Protein AF-A0A847YUN1-F1 (afdb_monomer)

Secondary structure (DSSP, 8-state):
-----PPP--HHHHHHHHHHHHHH---HHHHHHHTT--TTHHHHHHHHEEEE--TTS--EEEE-HHHHHHHHHHHHHHHHHHHHHHHHHHHHHHHHHHHH--

Nearest PDB structures (foldseek):
  6c28-assembly2_C-3  TM=3.352E-01  e=5.081E-01  Rhodopseudomonas palustris CGA009
  6juv-assembly1_A  TM=3.971E-01  e=2.473E+00  Pyrococcus yayanosii CH1
  4a5n-assembly2_D  TM=3.049E-01  e=2.167E+00  Bacillus subtilis

Foldseek 3Di:
DPPPDDDDDDQLRLQVLLVCVVPVPDDNQVSCVVVVHDPPVNVVSVQQWDWDDDPPDRIGIDGDPVNVVVVVVVVVVVVVVVVVVVVVVVVVVVVVVVVVVD

Sequence (102 aa):
MNDRKYREYTREFKAEALELLKRSGKSAGEVERELGITPGLLLKWRARYQILEKEGEAVQIGPSDMEAAKAEIRRLRRELANVEEEREILKKVLNIFSRKSG

pLDDT: mean 91.3, std 9.81, range [47.81, 98.31]

Solvent-accessible surface area (backbone atoms only — not comparable to full-atom values): 6094 Å² total; per-residue (Å²): 131,86,81,76,79,75,88,82,75,58,69,60,58,53,23,53,53,52,48,46,49,71,70,65,79,54,55,65,64,56,53,24,60,77,68,74,46,66,82,67,47,62,60,53,44,59,64,45,32,35,79,46,86,50,93,96,55,77,72,37,64,42,67,16,71,67,50,48,51,53,52,49,51,56,48,52,53,50,54,50,52,51,55,52,50,54,51,52,50,53,51,53,52,50,56,53,51,63,64,70,76,106

Radius of gyration: 24.13 Å; Cα contacts (8 Å, |Δi|>4): 66; chains: 1; bounding box: 54×41×67 Å

Structure (mmCIF, N/CA/C/O backbone):
data_AF-A0A847YUN1-F1
#
_entry.id   AF-A0A847YUN1-F1
#
loop_
_atom_site.group_PDB
_atom_site.id
_atom_site.type_symbol
_atom_site.label_atom_id
_atom_site.label_alt_id
_atom_site.label_comp_id
_atom_site.label_asym_id
_atom_site.label_entity_id
_atom_site.label_seq_id
_atom_site.pdbx_PDB_ins_code
_atom_site.Cartn_x
_atom_site.Cartn_y
_atom_site.Cartn_z
_atom_site.occupancy
_atom_site.B_iso_or_equiv
_atom_site.auth_seq_id
_atom_site.auth_comp_id
_atom_site.auth_asym_id
_atom_site.auth_atom_id
_atom_site.pdbx_PDB_model_num
ATOM 1 N N . MET A 1 1 ? -21.116 -20.028 -12.685 1.00 47.81 1 MET A N 1
ATOM 2 C CA . MET A 1 1 ? -20.016 -19.175 -12.184 1.00 47.81 1 MET A CA 1
ATOM 3 C C . MET A 1 1 ? -20.570 -18.378 -11.016 1.00 47.81 1 MET A C 1
ATOM 5 O O . MET A 1 1 ? -21.605 -17.756 -11.191 1.00 47.81 1 MET A O 1
ATOM 9 N N . ASN A 1 2 ? -19.984 -18.483 -9.820 1.00 58.91 2 ASN A N 1
ATOM 10 C CA . ASN A 1 2 ? -20.459 -17.716 -8.664 1.00 58.91 2 ASN A CA 1
ATOM 11 C C . ASN A 1 2 ? -19.970 -16.274 -8.802 1.00 58.91 2 ASN A C 1
ATOM 13 O O . ASN A 1 2 ? -18.779 -16.012 -8.639 1.00 58.91 2 ASN A O 1
ATOM 17 N N . ASP A 1 3 ? -20.891 -15.366 -9.103 1.00 65.44 3 ASP A N 1
ATOM 18 C CA . ASP A 1 3 ? -20.640 -13.934 -9.205 1.00 65.44 3 ASP A CA 1
ATOM 19 C C . ASP A 1 3 ? -20.510 -13.353 -7.785 1.00 65.44 3 ASP A C 1
ATOM 21 O O . ASP A 1 3 ? -21.453 -12.823 -7.194 1.00 65.44 3 ASP A O 1
ATOM 25 N N . ARG A 1 4 ? -19.352 -13.575 -7.144 1.00 71.31 4 ARG A N 1
ATOM 26 C CA . ARG A 1 4 ? -19.063 -12.990 -5.827 1.00 71.31 4 ARG A CA 1
ATOM 27 C C . ARG A 1 4 ? -18.863 -11.492 -6.002 1.00 71.31 4 ARG A C 1
ATOM 29 O O . ARG A 1 4 ? -17.749 -11.026 -6.230 1.00 71.31 4 ARG A O 1
ATOM 36 N N . LYS A 1 5 ? -19.947 -10.738 -5.845 1.00 75.12 5 LYS A N 1
ATOM 37 C CA . LYS A 1 5 ? -19.911 -9.280 -5.770 1.00 75.12 5 LYS A CA 1
ATOM 38 C C . LYS A 1 5 ? -19.165 -8.862 -4.501 1.00 75.12 5 LYS A C 1
ATOM 40 O O . LYS A 1 5 ? -19.686 -8.971 -3.390 1.00 75.12 5 LYS A O 1
ATOM 45 N N . TYR A 1 6 ? -17.919 -8.426 -4.660 1.00 78.88 6 TYR A N 1
ATOM 46 C CA . TYR A 1 6 ? -17.138 -7.871 -3.561 1.00 78.88 6 TYR A CA 1
ATOM 47 C C . TYR A 1 6 ? -17.715 -6.512 -3.171 1.00 78.88 6 TYR A C 1
ATOM 49 O O . TYR A 1 6 ? -18.036 -5.692 -4.028 1.00 78.88 6 TYR A O 1
ATOM 57 N N . ARG A 1 7 ? -17.855 -6.270 -1.865 1.00 86.50 7 ARG A N 1
ATOM 58 C CA . ARG A 1 7 ? -18.236 -4.949 -1.371 1.00 86.50 7 ARG A CA 1
ATOM 59 C C . ARG A 1 7 ? -17.078 -3.989 -1.626 1.00 86.50 7 ARG A C 1
ATOM 61 O O . ARG A 1 7 ? -15.971 -4.194 -1.125 1.00 86.50 7 ARG A O 1
ATOM 68 N N . GLU A 1 8 ? -17.343 -2.958 -2.412 1.00 90.00 8 GLU A N 1
ATOM 69 C CA . GLU A 1 8 ? -16.402 -1.874 -2.639 1.00 90.00 8 GLU A CA 1
ATOM 70 C C . GLU A 1 8 ? -16.609 -0.781 -1.596 1.00 90.00 8 GLU A C 1
ATOM 72 O O . GLU A 1 8 ? -17.729 -0.483 -1.189 1.00 90.00 8 GLU A O 1
ATOM 77 N N . TYR A 1 9 ? -15.498 -0.205 -1.152 1.00 93.56 9 TYR A N 1
ATOM 78 C CA . TYR A 1 9 ? -15.478 0.894 -0.198 1.00 93.56 9 TYR A CA 1
ATOM 79 C C . TYR A 1 9 ? -14.715 2.055 -0.820 1.00 93.56 9 TYR A C 1
ATOM 81 O O . TYR A 1 9 ? -13.634 1.848 -1.402 1.00 93.56 9 TYR A O 1
ATOM 89 N N . THR A 1 10 ? -15.275 3.252 -0.675 1.00 94.88 10 THR A N 1
ATOM 90 C CA . THR A 1 10 ? -14.697 4.496 -1.185 1.00 94.88 10 THR A CA 1
ATOM 91 C C . THR A 1 10 ? -13.362 4.802 -0.496 1.00 94.88 10 THR A C 1
ATOM 93 O O . THR A 1 10 ? -12.999 4.169 0.503 1.00 94.88 10 THR A O 1
ATOM 96 N N . ARG A 1 11 ? -12.565 5.719 -1.059 1.00 93.56 11 ARG A N 1
ATOM 97 C CA . ARG A 1 11 ? -11.276 6.085 -0.442 1.00 93.56 11 ARG A CA 1
ATOM 98 C C . ARG A 1 11 ? -11.494 6.831 0.864 1.00 93.56 11 ARG A C 1
ATOM 100 O O . ARG A 1 11 ? -10.761 6.592 1.813 1.00 93.56 11 ARG A O 1
ATOM 107 N N . GLU A 1 12 ? -12.529 7.652 0.898 1.00 93.25 12 GLU A N 1
ATOM 108 C CA . GLU A 1 12 ? -12.955 8.469 2.026 1.00 93.25 12 GLU A CA 1
ATOM 109 C C . GLU A 1 12 ? -13.336 7.558 3.195 1.00 93.25 12 GLU A C 1
ATOM 111 O O . GLU A 1 12 ? -12.759 7.664 4.271 1.00 93.25 12 GLU A O 1
ATOM 116 N N . PHE A 1 13 ? -14.169 6.537 2.945 1.00 95.25 13 PHE A N 1
ATOM 117 C CA . PHE A 1 13 ? -14.527 5.554 3.969 1.00 95.25 13 PHE A CA 1
ATOM 118 C C . PHE A 1 13 ? -13.301 4.817 4.518 1.00 95.25 13 PHE A C 1
ATOM 120 O O . PHE A 1 13 ? -13.172 4.598 5.719 1.00 95.25 13 PHE A O 1
ATOM 127 N N . LYS A 1 14 ? -12.375 4.413 3.641 1.00 95.69 14 LYS A N 1
ATOM 128 C CA . LYS A 1 14 ? -11.137 3.745 4.066 1.00 95.69 14 LYS A CA 1
ATOM 129 C C . LYS A 1 14 ? -10.255 4.669 4.905 1.00 95.69 14 LYS A C 1
ATOM 131 O O . LYS A 1 14 ? -9.633 4.186 5.847 1.00 95.69 14 LYS A O 1
ATOM 136 N N . ALA A 1 15 ? -10.189 5.954 4.559 1.00 95.06 15 ALA A N 1
ATOM 137 C CA . ALA A 1 15 ? -9.440 6.959 5.303 1.00 95.06 15 ALA A CA 1
ATOM 138 C C . ALA A 1 15 ? -10.017 7.143 6.706 1.00 95.06 15 ALA A C 1
ATOM 140 O O . ALA A 1 15 ? -9.292 6.983 7.684 1.00 95.06 15 ALA A O 1
ATOM 141 N N . GLU A 1 16 ? -11.328 7.357 6.808 1.00 94.69 16 GLU A N 1
ATOM 142 C CA . GLU A 1 16 ? -12.030 7.484 8.088 1.00 94.69 16 GLU A CA 1
ATOM 143 C C . GLU A 1 16 ? -11.895 6.224 8.947 1.00 94.69 16 GLU A C 1
ATOM 145 O O . GLU A 1 16 ? -11.629 6.311 10.142 1.00 94.69 16 GLU A O 1
ATOM 150 N N . ALA A 1 17 ? -12.010 5.037 8.349 1.00 96.00 17 ALA A N 1
ATOM 151 C CA . ALA A 1 17 ? -11.888 3.775 9.069 1.00 96.00 17 ALA A CA 1
ATOM 152 C C . ALA A 1 17 ? -10.464 3.535 9.610 1.00 96.00 17 ALA A C 1
ATOM 154 O O . ALA A 1 17 ? -10.295 3.019 10.718 1.00 96.00 17 ALA A O 1
ATOM 155 N N . LEU A 1 18 ? -9.431 3.910 8.847 1.00 95.56 18 LEU A N 1
ATOM 156 C CA . LEU A 1 18 ? -8.037 3.844 9.299 1.00 95.56 18 LEU A CA 1
ATOM 157 C C . LEU A 1 18 ? -7.730 4.903 10.362 1.00 95.56 18 LEU A C 1
ATOM 159 O O . LEU A 1 18 ? -7.002 4.610 11.310 1.00 95.56 18 LEU A O 1
ATOM 163 N N . GLU A 1 19 ? -8.312 6.093 10.244 1.00 94.94 19 GLU A N 1
ATOM 164 C CA . GLU A 1 19 ? -8.174 7.147 11.247 1.00 94.94 19 GLU A CA 1
ATOM 165 C C . GLU A 1 19 ? -8.869 6.773 12.559 1.00 94.94 19 GLU A C 1
ATOM 167 O O . GLU A 1 19 ? -8.298 6.917 13.641 1.00 94.94 19 GLU A O 1
ATOM 172 N N . LEU A 1 20 ? -10.066 6.188 12.474 1.00 95.06 20 LEU A N 1
ATOM 173 C CA . LEU A 1 20 ? -10.771 5.632 13.623 1.00 95.06 20 LEU A CA 1
ATOM 174 C C . LEU A 1 20 ? -9.935 4.545 14.303 1.00 95.06 20 LEU A C 1
ATOM 176 O O . LEU A 1 20 ? -9.816 4.535 15.527 1.00 95.06 20 LEU A O 1
ATOM 180 N N . LEU A 1 21 ? -9.305 3.654 13.533 1.00 95.38 21 LEU A N 1
ATOM 181 C CA . LEU A 1 21 ? -8.398 2.647 14.083 1.00 95.38 21 LEU A CA 1
ATOM 182 C C . LEU A 1 21 ? -7.201 3.284 14.808 1.00 95.38 21 LEU A C 1
ATOM 184 O O . LEU A 1 21 ? -6.827 2.815 15.880 1.00 95.38 21 LEU A O 1
ATOM 188 N N . LYS A 1 22 ? -6.619 4.353 14.252 1.00 92.81 22 LYS A N 1
ATOM 189 C CA . LYS A 1 22 ? -5.485 5.077 14.849 1.00 92.81 22 LYS A CA 1
ATOM 190 C C . LYS A 1 22 ? -5.869 5.774 16.159 1.00 92.81 22 LYS A C 1
ATOM 192 O O . LYS A 1 22 ? -5.091 5.739 17.108 1.00 92.81 22 LYS A O 1
ATOM 197 N N . ARG A 1 23 ? -7.056 6.389 16.225 1.00 93.56 23 ARG A N 1
ATOM 198 C CA . ARG A 1 23 ? -7.497 7.205 17.374 1.00 93.56 23 ARG A CA 1
ATOM 199 C C . ARG A 1 23 ? -8.238 6.441 18.468 1.00 93.56 23 ARG A C 1
ATOM 201 O O . ARG A 1 23 ? -8.208 6.864 19.617 1.00 93.56 23 ARG A O 1
ATOM 208 N N . SER A 1 24 ? -8.936 5.358 18.131 1.00 92.50 24 SER A N 1
ATOM 209 C CA . SER A 1 24 ? -9.871 4.700 19.059 1.00 92.50 24 SER A CA 1
ATOM 210 C C . SER A 1 24 ? -9.204 3.877 20.163 1.00 92.50 24 SER A C 1
ATOM 212 O O . SER A 1 24 ? -9.868 3.553 21.144 1.00 92.50 24 SER A O 1
ATOM 214 N N . GLY A 1 25 ? -7.936 3.480 19.997 1.00 92.50 25 GLY A N 1
ATOM 215 C CA . GLY A 1 25 ? -7.257 2.543 20.902 1.00 92.50 25 GLY A CA 1
ATOM 216 C C . GLY A 1 25 ? -7.825 1.114 20.879 1.00 92.50 25 GLY A C 1
ATOM 217 O O . GLY A 1 25 ? -7.352 0.258 21.623 1.00 92.50 25 GLY A O 1
ATOM 218 N N . LYS A 1 26 ? -8.823 0.844 20.027 1.00 95.75 26 LYS A N 1
ATOM 219 C CA . LYS A 1 26 ? -9.463 -0.465 19.868 1.00 95.75 26 LYS A CA 1
ATOM 220 C C . LYS A 1 26 ? -8.645 -1.370 18.952 1.00 95.75 26 LYS A C 1
ATOM 222 O O . LYS A 1 26 ? -7.878 -0.913 18.101 1.00 95.75 26 LYS A O 1
ATOM 227 N N . SER A 1 27 ? -8.849 -2.678 19.074 1.00 96.50 27 SER A N 1
ATOM 228 C CA . SER A 1 27 ? -8.298 -3.634 18.116 1.00 96.50 27 SER A CA 1
ATOM 229 C C . SER A 1 27 ? -8.957 -3.484 16.741 1.00 96.50 27 SER A C 1
ATOM 231 O O . SER A 1 27 ? -10.123 -3.105 16.619 1.00 96.50 27 SER A O 1
ATOM 233 N N . ALA A 1 28 ? -8.236 -3.858 15.679 1.00 96.25 28 ALA A N 1
ATOM 234 C CA . ALA A 1 28 ? -8.783 -3.834 14.320 1.00 96.25 28 ALA A CA 1
ATOM 235 C C . ALA A 1 28 ? -10.088 -4.640 14.200 1.00 96.25 28 ALA A C 1
ATOM 237 O O . ALA A 1 28 ? -11.020 -4.193 13.545 1.00 96.25 28 ALA A O 1
ATOM 238 N N . GLY A 1 29 ? -10.185 -5.784 14.885 1.00 97.00 29 GLY A N 1
ATOM 239 C CA . GLY A 1 29 ? -11.389 -6.614 14.862 1.00 97.00 29 GLY A CA 1
ATOM 240 C C . GLY A 1 29 ? -12.598 -5.972 15.548 1.00 97.00 29 GLY A C 1
ATOM 241 O O . GLY A 1 29 ? -13.726 -6.220 15.135 1.00 97.00 29 GLY A O 1
ATOM 242 N N . GLU A 1 30 ? -12.394 -5.153 16.583 1.00 97.25 30 GLU A N 1
ATOM 243 C CA . GLU A 1 30 ? -13.477 -4.381 17.210 1.00 97.25 30 GLU A CA 1
ATOM 244 C C . GLU A 1 30 ? -13.996 -3.301 16.268 1.00 97.25 3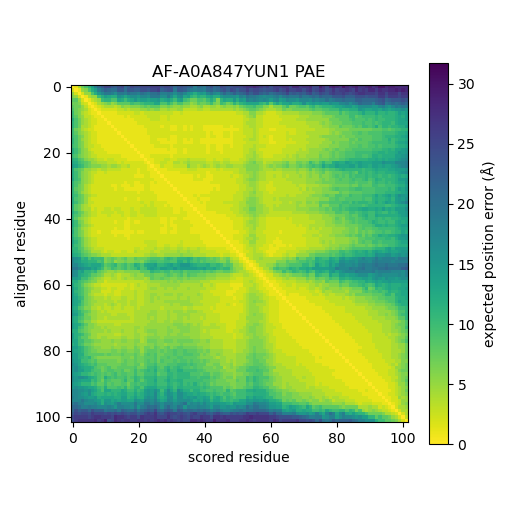0 GLU A C 1
ATOM 246 O O . GLU A 1 30 ? -15.197 -3.243 16.014 1.00 97.25 30 GLU A O 1
ATOM 251 N N . VAL A 1 31 ? -13.090 -2.518 15.679 1.00 97.50 31 VAL A N 1
ATOM 252 C CA . VAL A 1 31 ? -13.454 -1.469 14.718 1.00 97.50 31 VAL A CA 1
ATOM 253 C C . VAL A 1 31 ? -14.141 -2.073 13.487 1.00 97.50 31 VAL A C 1
ATOM 255 O O . VAL A 1 31 ? -15.130 -1.535 13.001 1.00 97.50 31 VAL A O 1
ATOM 258 N N . GLU A 1 32 ? -13.690 -3.232 13.002 1.00 97.31 32 GLU A N 1
ATOM 259 C CA . GLU A 1 32 ? -14.333 -3.932 11.882 1.00 97.31 32 GLU A CA 1
ATOM 260 C C . GLU A 1 32 ? -15.777 -4.347 12.189 1.00 97.31 32 GLU A C 1
ATOM 262 O O . GLU A 1 32 ? -16.650 -4.206 11.329 1.00 97.31 32 GLU A O 1
ATOM 267 N N . ARG A 1 33 ? -16.039 -4.830 13.413 1.00 97.12 33 ARG A N 1
ATOM 268 C CA . ARG A 1 33 ? -17.395 -5.177 13.863 1.00 97.12 33 ARG A CA 1
ATOM 269 C C . ARG A 1 33 ? -18.281 -3.943 13.976 1.00 97.12 33 ARG A C 1
ATOM 271 O O . ARG A 1 33 ? -19.415 -3.988 13.511 1.00 97.12 33 ARG A O 1
ATOM 278 N N . GLU A 1 34 ? -17.763 -2.858 14.543 1.00 96.06 34 GLU A N 1
ATOM 279 C CA . GLU A 1 34 ? -18.488 -1.587 14.678 1.00 96.06 34 GLU A CA 1
ATOM 280 C C . GLU A 1 34 ? -18.848 -0.983 13.317 1.00 96.06 34 GLU A C 1
ATOM 282 O O . GLU A 1 34 ? -19.964 -0.508 13.124 1.00 96.06 34 GLU A O 1
ATOM 287 N N . LEU A 1 35 ? -17.935 -1.065 12.347 1.00 95.38 35 LEU A N 1
ATOM 288 C CA . LEU A 1 35 ? -18.149 -0.572 10.986 1.00 95.38 35 LEU A CA 1
ATOM 289 C C . LEU A 1 35 ? -18.928 -1.552 10.088 1.00 95.38 35 LEU A C 1
ATOM 291 O O . LEU A 1 35 ? -19.215 -1.230 8.933 1.00 95.38 35 LEU A O 1
ATOM 295 N N . GLY A 1 36 ? -19.238 -2.762 10.564 1.00 95.19 36 GLY A N 1
ATOM 296 C CA . GLY A 1 36 ? -19.937 -3.784 9.778 1.00 95.19 36 GLY A CA 1
ATOM 297 C C . GLY A 1 36 ? -19.172 -4.223 8.521 1.00 95.19 36 GLY A C 1
ATOM 298 O O . GLY A 1 36 ? -19.776 -4.491 7.473 1.00 95.19 36 GLY A O 1
ATOM 299 N N . ILE A 1 37 ? -17.839 -4.260 8.595 1.00 95.44 37 ILE A N 1
ATOM 300 C CA . ILE A 1 37 ? -16.959 -4.639 7.483 1.00 95.44 37 ILE A CA 1
ATOM 301 C C . ILE A 1 37 ? -16.354 -6.027 7.694 1.00 95.44 37 ILE A C 1
ATOM 303 O O . ILE A 1 37 ? -16.325 -6.562 8.800 1.00 95.44 37 ILE A O 1
ATOM 307 N N . THR A 1 38 ? -15.889 -6.648 6.608 1.00 94.12 38 THR A N 1
ATOM 308 C CA . THR A 1 38 ? -15.306 -7.993 6.672 1.00 94.12 38 THR A CA 1
ATOM 309 C C . THR A 1 38 ? -14.106 -8.031 7.630 1.00 94.12 38 THR A C 1
ATOM 311 O O . THR A 1 38 ? -13.220 -7.183 7.501 1.00 94.12 38 THR A O 1
ATOM 314 N N . PRO A 1 39 ? -14.015 -9.034 8.523 1.00 94.69 39 PRO A N 1
ATOM 315 C CA . PRO A 1 39 ? -12.858 -9.197 9.394 1.00 94.69 39 PRO A CA 1
ATOM 316 C C . PRO A 1 39 ? -11.527 -9.284 8.629 1.00 94.69 39 PRO A C 1
ATOM 318 O O . PRO A 1 39 ? -11.429 -9.921 7.574 1.00 94.69 39 PRO A O 1
ATOM 321 N N . GLY A 1 40 ? -10.491 -8.642 9.162 1.00 95.19 40 GLY A N 1
ATOM 322 C CA . GLY A 1 40 ? -9.153 -8.540 8.575 1.00 95.19 40 GLY A CA 1
ATOM 323 C C . GLY A 1 40 ? -9.021 -7.531 7.428 1.00 95.19 40 GLY A C 1
ATOM 324 O O . GLY A 1 40 ? -7.949 -7.427 6.819 1.00 95.19 40 GLY A O 1
ATOM 325 N N . LEU A 1 41 ? -10.081 -6.797 7.087 1.00 95.56 41 LEU A N 1
ATOM 326 C CA . LEU A 1 41 ? -10.052 -5.798 6.026 1.00 95.56 41 LEU A CA 1
ATOM 327 C C . LEU A 1 41 ? -9.279 -4.537 6.436 1.00 95.56 41 LEU A C 1
ATOM 329 O O . LEU A 1 41 ? -8.520 -4.021 5.613 1.00 95.56 41 LEU A O 1
ATOM 333 N N . LEU A 1 42 ? -9.376 -4.098 7.695 1.00 96.31 42 LEU A N 1
ATOM 334 C CA . LEU A 1 42 ? -8.603 -2.956 8.196 1.00 96.31 42 LEU A CA 1
ATOM 335 C C . LEU A 1 42 ? -7.110 -3.244 8.189 1.00 96.31 42 LEU A C 1
ATOM 337 O O . LEU A 1 42 ? -6.326 -2.396 7.773 1.00 96.31 42 LEU A O 1
ATOM 341 N N . LEU A 1 43 ? -6.700 -4.454 8.576 1.00 95.25 43 LEU A N 1
ATOM 342 C CA . LEU A 1 43 ? -5.289 -4.850 8.525 1.00 95.25 43 LEU A CA 1
ATOM 343 C C . LEU A 1 43 ? -4.754 -4.835 7.087 1.00 95.25 43 LEU A C 1
ATOM 345 O O . LEU A 1 43 ? -3.649 -4.349 6.841 1.00 95.25 43 LEU A O 1
ATOM 349 N N . LYS A 1 44 ? -5.557 -5.300 6.120 1.00 95.50 44 LYS A N 1
ATOM 350 C CA . LYS A 1 44 ? -5.219 -5.219 4.690 1.00 95.50 44 LYS A CA 1
ATOM 351 C C . LYS A 1 44 ? -5.120 -3.776 4.206 1.00 95.50 44 LYS A C 1
ATOM 353 O O . LYS A 1 44 ? -4.246 -3.469 3.399 1.00 95.50 44 LYS A O 1
ATOM 358 N N . TRP A 1 45 ? -6.013 -2.896 4.651 1.00 96.38 45 TRP A N 1
ATOM 359 C CA . TRP A 1 45 ? -5.959 -1.480 4.296 1.00 96.38 45 TRP A CA 1
ATOM 360 C C . TRP A 1 45 ? -4.740 -0.799 4.905 1.00 96.38 45 TRP A C 1
ATOM 362 O O . TRP A 1 45 ? -4.012 -0.153 4.165 1.00 96.38 45 TRP A O 1
ATOM 372 N N . ARG A 1 46 ? -4.439 -1.047 6.182 1.00 94.62 46 ARG A N 1
ATOM 373 C CA . ARG A 1 46 ? -3.255 -0.519 6.873 1.00 94.62 46 ARG A CA 1
ATOM 374 C C . ARG A 1 46 ? -1.939 -0.950 6.219 1.00 94.62 46 ARG A C 1
ATOM 376 O O . ARG A 1 46 ? -0.978 -0.200 6.222 1.00 94.62 46 ARG A O 1
ATOM 383 N N . ALA A 1 47 ? -1.878 -2.156 5.653 1.00 94.94 47 ALA A N 1
ATOM 384 C CA . ALA A 1 47 ? -0.688 -2.614 4.931 1.00 94.94 47 ALA A CA 1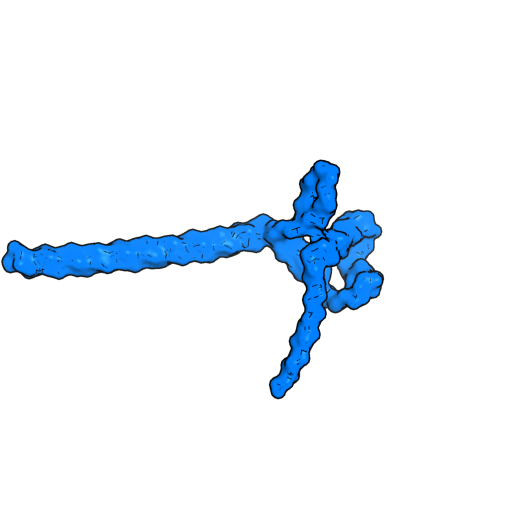
ATOM 385 C C . ALA A 1 47 ? -0.498 -1.905 3.576 1.00 94.94 47 ALA A C 1
ATOM 387 O O . ALA A 1 47 ? 0.629 -1.692 3.128 1.00 94.94 47 ALA A O 1
ATOM 388 N N . ARG A 1 48 ? -1.604 -1.562 2.905 1.00 94.75 48 ARG A N 1
ATOM 389 C CA . ARG A 1 48 ? -1.585 -0.959 1.564 1.00 94.75 48 ARG A CA 1
ATOM 390 C C . ARG A 1 48 ? -1.557 0.557 1.573 1.00 94.75 48 ARG A C 1
ATOM 392 O O . ARG A 1 48 ? -1.118 1.143 0.588 1.00 94.75 48 ARG A O 1
ATOM 399 N N . TYR A 1 49 ? -2.070 1.167 2.631 1.00 96.06 49 TYR A N 1
ATOM 400 C CA . TYR A 1 49 ? -2.308 2.593 2.691 1.00 96.06 49 TYR A CA 1
ATOM 401 C C . TYR A 1 49 ? -1.705 3.209 3.941 1.00 96.06 49 TYR A C 1
ATOM 403 O O . TYR A 1 49 ? -1.683 2.590 5.003 1.00 96.06 49 TYR A O 1
ATOM 411 N N . GLN A 1 50 ? -1.289 4.459 3.798 1.00 93.69 50 GLN A N 1
ATOM 412 C CA . GLN A 1 50 ? -0.921 5.332 4.900 1.00 93.69 50 GLN A CA 1
ATOM 413 C C . GLN A 1 50 ? -1.823 6.558 4.923 1.00 93.69 50 GLN A C 1
ATOM 415 O O . GLN A 1 50 ? -2.328 6.986 3.881 1.00 93.69 50 GLN A O 1
ATOM 420 N N . ILE A 1 51 ? -2.036 7.090 6.123 1.00 92.31 51 ILE A N 1
ATOM 421 C CA . ILE A 1 51 ? -2.813 8.308 6.327 1.00 92.31 51 ILE A CA 1
ATOM 422 C C . ILE A 1 51 ? -1.935 9.494 5.933 1.00 92.31 51 ILE A C 1
ATOM 424 O O . ILE A 1 51 ? -0.801 9.612 6.393 1.00 92.31 51 ILE A O 1
ATOM 428 N N . LEU A 1 52 ? -2.459 10.344 5.056 1.00 90.19 52 LEU A N 1
ATOM 429 C CA . LEU A 1 52 ? -1.843 11.598 4.652 1.00 90.19 52 LEU A CA 1
ATOM 430 C C . LEU A 1 52 ? -2.514 12.708 5.460 1.00 90.19 52 LEU A C 1
ATOM 432 O O . LEU A 1 52 ? -3.634 13.115 5.154 1.00 90.19 52 LEU A O 1
ATOM 436 N N . GLU A 1 53 ? -1.848 13.147 6.524 1.00 81.69 53 GLU A N 1
ATOM 437 C CA . GLU A 1 53 ? -2.299 14.277 7.334 1.00 81.69 53 GLU A CA 1
ATOM 438 C C . GLU A 1 53 ? -1.717 15.568 6.755 1.00 81.69 53 GLU A C 1
ATOM 440 O O . GLU A 1 53 ? -0.499 15.729 6.655 1.00 81.69 53 GLU A O 1
ATOM 445 N N . LYS A 1 54 ? -2.601 16.484 6.362 1.00 82.25 54 LY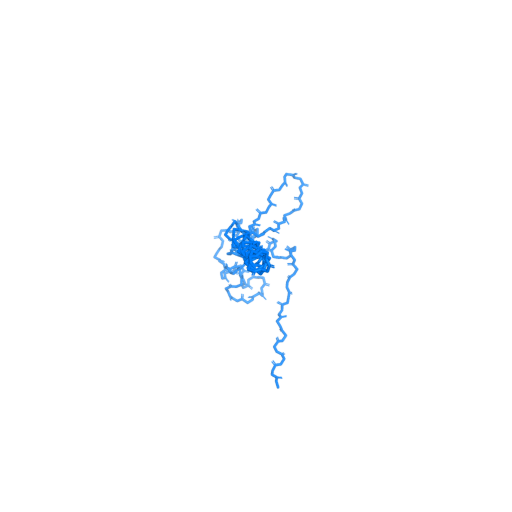S A N 1
ATOM 446 C CA . LYS A 1 54 ? -2.265 17.865 6.024 1.00 82.25 54 LYS A CA 1
ATOM 447 C C . LYS A 1 54 ? -3.094 18.789 6.896 1.00 82.25 54 LYS A C 1
ATOM 449 O O . LYS A 1 54 ? -4.295 18.588 7.065 1.00 82.25 54 LYS A O 1
ATOM 454 N N . GLU A 1 55 ? -2.433 19.785 7.466 1.00 81.12 55 GLU A N 1
ATOM 455 C CA . GLU A 1 55 ? -3.061 20.730 8.379 1.00 81.12 55 GLU A CA 1
ATOM 456 C C . GLU A 1 55 ? -4.185 21.494 7.657 1.00 81.12 55 GLU A C 1
ATOM 458 O O . GLU A 1 55 ? -3.965 22.092 6.607 1.00 81.12 55 GLU A O 1
ATOM 463 N N . GLY A 1 56 ? -5.408 21.423 8.191 1.00 79.50 56 GLY A N 1
ATOM 464 C CA . GLY A 1 56 ? -6.587 22.079 7.610 1.00 79.50 56 GLY A CA 1
ATOM 465 C C . GLY A 1 56 ? -7.276 21.341 6.453 1.00 79.50 56 GLY A C 1
ATOM 466 O O . GLY A 1 56 ? -8.272 21.850 5.941 1.00 79.50 56 GLY A O 1
ATOM 467 N N . GLU A 1 57 ? -6.812 20.152 6.053 1.00 84.44 57 GLU A N 1
ATOM 468 C CA . GLU A 1 57 ? -7.452 19.338 5.008 1.00 84.44 57 GLU A CA 1
ATOM 469 C C . GLU A 1 57 ? -8.158 18.098 5.585 1.00 84.44 57 GLU A C 1
ATOM 471 O O . GLU A 1 57 ? -7.869 17.628 6.687 1.00 84.44 57 GLU A O 1
ATOM 476 N N . ALA A 1 58 ? -9.105 17.549 4.819 1.00 83.44 58 ALA A N 1
ATOM 477 C CA . ALA A 1 58 ? -9.733 16.275 5.151 1.00 83.44 58 ALA A CA 1
ATOM 478 C C . ALA A 1 58 ? -8.701 15.136 5.140 1.00 83.44 58 ALA A C 1
ATOM 480 O O . ALA A 1 58 ? -7.751 15.148 4.357 1.00 83.44 58 ALA A O 1
ATOM 481 N N . VAL A 1 59 ? -8.920 14.121 5.979 1.00 87.50 59 VAL A N 1
ATOM 482 C CA . VAL A 1 59 ? -8.041 12.948 6.050 1.00 87.50 59 VAL A CA 1
ATOM 483 C C . VAL A 1 59 ? -8.039 12.220 4.707 1.00 87.50 59 VAL A C 1
ATOM 485 O O . VAL A 1 59 ? -9.085 11.811 4.203 1.00 87.50 59 VAL A O 1
ATOM 488 N N . GLN A 1 60 ? -6.851 12.024 4.140 1.00 92.31 60 GLN A N 1
ATOM 489 C CA . GLN A 1 60 ? -6.663 11.293 2.890 1.00 92.31 60 GLN A CA 1
ATOM 490 C C . GLN A 1 60 ? -5.811 10.045 3.105 1.00 92.31 60 GLN A C 1
ATOM 492 O O . GLN A 1 60 ? -5.092 9.913 4.094 1.00 92.31 60 GLN A O 1
ATOM 497 N N . ILE A 1 61 ? -5.880 9.114 2.150 1.00 94.25 61 ILE A N 1
ATOM 498 C CA . ILE A 1 61 ? -5.030 7.921 2.134 1.00 94.25 61 ILE A CA 1
ATOM 499 C C . ILE A 1 61 ? -4.214 7.827 0.849 1.00 94.25 61 ILE A C 1
ATOM 501 O O . ILE A 1 61 ? -4.741 7.932 -0.261 1.00 94.25 61 ILE A O 1
ATOM 505 N N . GLY A 1 62 ? -2.920 7.570 1.014 1.00 93.81 62 GLY A N 1
ATOM 506 C CA . GLY A 1 62 ? -1.975 7.277 -0.063 1.00 93.81 62 GLY A CA 1
ATOM 507 C C . GLY A 1 62 ? -1.483 5.832 0.003 1.00 93.81 62 GLY A C 1
ATOM 508 O O . GLY A 1 62 ? -1.738 5.154 0.999 1.00 93.81 62 GLY A O 1
ATOM 509 N N . PRO A 1 63 ? -0.789 5.325 -1.034 1.00 93.75 63 PRO A N 1
ATOM 510 C CA . PRO A 1 63 ? -0.052 4.067 -0.936 1.00 93.75 63 PRO A CA 1
ATOM 511 C C . PRO A 1 63 ? 0.915 4.105 0.250 1.00 93.75 63 PRO A C 1
ATOM 513 O O . PRO A 1 63 ? 1.517 5.144 0.508 1.00 93.75 63 PRO A O 1
ATOM 516 N N . SER A 1 64 ? 1.076 2.986 0.952 1.00 94.31 64 SER A N 1
ATOM 517 C CA . SER A 1 64 ? 2.160 2.849 1.927 1.00 94.31 64 SER A CA 1
ATOM 518 C C . SER A 1 64 ? 3.515 2.949 1.226 1.00 94.31 64 SER A C 1
ATOM 520 O O . SER A 1 64 ? 3.628 2.600 0.047 1.00 94.31 64 SER A O 1
ATOM 522 N N . ASP A 1 65 ? 4.557 3.350 1.952 1.00 92.81 65 ASP A N 1
ATOM 523 C CA . ASP A 1 65 ? 5.915 3.455 1.399 1.00 92.81 65 ASP A CA 1
ATOM 524 C C . ASP A 1 65 ? 6.381 2.149 0.737 1.00 92.81 65 ASP A C 1
ATOM 526 O O . ASP A 1 65 ? 6.987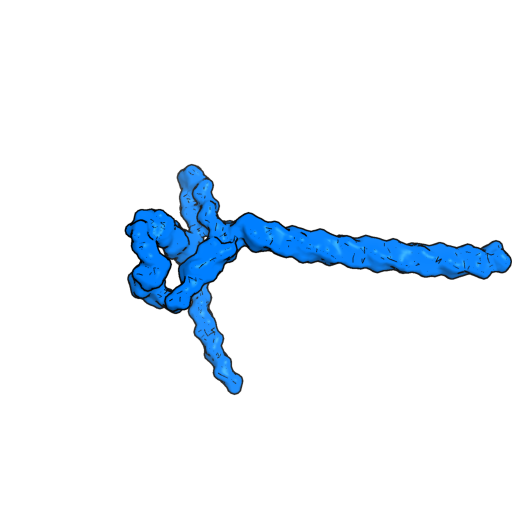 2.156 -0.332 1.00 92.81 65 ASP A O 1
ATOM 530 N N . MET A 1 66 ? 6.016 1.002 1.320 1.00 93.19 66 MET A N 1
ATOM 531 C CA . MET A 1 66 ? 6.288 -0.315 0.743 1.00 93.19 66 MET A CA 1
ATOM 532 C C . MET A 1 66 ? 5.566 -0.524 -0.598 1.00 93.19 66 MET A C 1
ATOM 534 O O . MET A 1 66 ? 6.158 -1.038 -1.547 1.00 93.19 66 MET A O 1
ATOM 538 N N . GLU A 1 67 ? 4.288 -0.155 -0.706 1.00 93.94 67 GLU A N 1
ATOM 539 C CA . GLU A 1 67 ? 3.553 -0.280 -1.971 1.00 93.94 67 GLU A CA 1
ATOM 540 C C . GLU A 1 67 ? 4.038 0.723 -3.025 1.00 93.94 67 GLU A C 1
ATOM 542 O O . GLU A 1 67 ? 4.142 0.361 -4.201 1.00 93.94 67 GLU A O 1
ATOM 547 N N . ALA A 1 68 ? 4.413 1.936 -2.613 1.00 94.44 68 ALA A N 1
ATOM 548 C CA . ALA A 1 68 ? 5.052 2.922 -3.478 1.00 94.44 68 ALA A CA 1
ATOM 549 C C . ALA A 1 68 ? 6.397 2.401 -4.017 1.00 94.44 68 ALA A C 1
ATOM 551 O O . ALA A 1 68 ? 6.610 2.382 -5.231 1.00 94.44 68 ALA A O 1
ATOM 552 N N . ALA A 1 69 ? 7.258 1.863 -3.148 1.00 95.44 69 ALA A N 1
ATOM 553 C CA . ALA A 1 69 ? 8.539 1.272 -3.535 1.00 95.44 69 ALA A CA 1
ATOM 554 C C . ALA A 1 69 ? 8.365 0.080 -4.490 1.00 95.44 69 ALA A C 1
ATOM 556 O O . ALA A 1 69 ? 9.065 -0.030 -5.496 1.00 95.44 69 ALA A O 1
ATOM 557 N N . LYS A 1 70 ? 7.389 -0.802 -4.236 1.00 96.12 70 LYS A N 1
ATOM 558 C CA . LYS A 1 70 ? 7.071 -1.907 -5.156 1.00 96.12 70 LYS A CA 1
ATOM 559 C C . LYS A 1 70 ? 6.609 -1.408 -6.523 1.00 96.12 70 LYS A C 1
ATOM 561 O O . LYS A 1 70 ? 6.953 -2.022 -7.534 1.00 96.12 70 LYS A O 1
ATOM 566 N N . ALA A 1 71 ? 5.794 -0.354 -6.569 1.00 95.31 71 ALA A N 1
ATOM 567 C CA . ALA A 1 71 ? 5.349 0.237 -7.827 1.00 95.31 71 ALA A CA 1
ATOM 568 C C . ALA A 1 71 ? 6.534 0.788 -8.626 1.00 95.31 71 ALA A C 1
ATOM 570 O O . ALA A 1 71 ? 6.639 0.511 -9.822 1.00 95.31 71 ALA A O 1
ATOM 571 N N . GLU A 1 72 ? 7.457 1.458 -7.944 1.00 96.31 72 GLU A N 1
ATOM 572 C CA . GLU A 1 72 ? 8.659 2.008 -8.557 1.00 96.31 72 GLU A CA 1
ATOM 573 C C . GLU A 1 72 ? 9.607 0.918 -9.068 1.00 96.31 72 GLU A C 1
ATOM 575 O O . GLU A 1 72 ? 10.033 0.955 -10.219 1.00 96.31 72 GLU A O 1
ATOM 580 N N . ILE A 1 73 ? 9.836 -0.145 -8.291 1.00 98.19 73 ILE A N 1
ATOM 581 C CA . ILE A 1 73 ? 10.625 -1.303 -8.742 1.00 98.19 73 ILE A CA 1
ATOM 582 C C . ILE A 1 73 ? 10.027 -1.921 -10.014 1.00 98.19 73 ILE A C 1
ATOM 584 O O . ILE A 1 73 ? 10.759 -2.285 -10.934 1.00 98.19 73 ILE A O 1
ATOM 588 N N . ARG A 1 74 ? 8.695 -2.039 -10.104 1.00 97.81 74 ARG A N 1
ATOM 589 C CA . ARG A 1 74 ? 8.036 -2.536 -11.325 1.00 97.81 74 ARG A CA 1
ATOM 590 C C . ARG A 1 74 ? 8.194 -1.579 -12.506 1.00 97.81 74 ARG A C 1
ATOM 592 O O . ARG A 1 74 ? 8.248 -2.045 -13.642 1.00 97.81 74 ARG A O 1
ATOM 599 N N . ARG A 1 75 ? 8.219 -0.265 -12.274 1.00 98.00 75 ARG A N 1
ATOM 600 C CA . ARG A 1 75 ? 8.485 0.733 -13.320 1.00 98.00 75 ARG A CA 1
ATOM 601 C C . ARG A 1 75 ? 9.914 0.587 -13.837 1.00 98.00 75 ARG A C 1
ATOM 603 O O . ARG A 1 75 ? 10.090 0.318 -15.020 1.00 98.00 75 ARG A O 1
ATOM 610 N N . LEU A 1 76 ? 10.892 0.619 -12.936 1.00 98.31 76 LEU A N 1
ATOM 611 C CA . LEU A 1 76 ? 12.312 0.516 -13.270 1.00 98.31 76 LEU A CA 1
ATOM 612 C C . LEU A 1 76 ? 12.658 -0.798 -13.978 1.00 98.31 76 LEU A C 1
ATOM 614 O O . LEU A 1 76 ? 13.411 -0.792 -14.943 1.00 98.31 76 LEU A O 1
ATOM 618 N N . ARG A 1 77 ? 12.068 -1.928 -13.565 1.00 98.06 77 ARG A N 1
ATOM 619 C CA . ARG A 1 77 ? 12.266 -3.213 -14.259 1.00 98.06 77 ARG A CA 1
ATOM 620 C C . ARG A 1 77 ? 11.762 -3.203 -15.701 1.00 98.06 77 ARG A C 1
ATOM 622 O O . ARG A 1 77 ? 12.382 -3.829 -16.550 1.00 98.06 77 ARG A O 1
ATOM 629 N N . ARG A 1 78 ? 10.645 -2.520 -15.976 1.00 97.94 78 ARG A N 1
ATOM 630 C CA . ARG A 1 78 ? 10.121 -2.385 -17.345 1.00 97.94 78 ARG A CA 1
ATOM 631 C C . ARG A 1 78 ? 11.017 -1.491 -18.190 1.00 97.94 78 ARG A C 1
ATOM 633 O O . ARG A 1 78 ? 11.309 -1.837 -19.323 1.00 97.94 78 ARG A O 1
ATOM 640 N N . GLU A 1 79 ? 11.483 -0.382 -17.628 1.00 97.75 79 GLU A N 1
ATOM 641 C CA . GLU A 1 79 ? 12.408 0.517 -18.325 1.00 97.75 79 GLU A CA 1
ATOM 642 C C . GLU A 1 79 ? 13.736 -0.164 -18.635 1.00 97.75 79 GLU A C 1
ATOM 644 O O . GLU A 1 79 ? 14.212 -0.076 -19.762 1.00 97.75 79 GLU A O 1
ATOM 649 N N . LEU A 1 80 ? 14.286 -0.915 -17.679 1.00 98.31 80 LEU A N 1
ATOM 650 C CA . LEU A 1 80 ? 15.496 -1.695 -17.901 1.00 98.31 80 LEU A CA 1
ATOM 651 C C . LEU A 1 80 ? 15.307 -2.713 -19.031 1.00 98.31 80 LEU A C 1
ATOM 653 O O . LEU A 1 80 ? 16.139 -2.767 -19.929 1.00 98.31 80 LEU A O 1
ATOM 657 N N . ALA A 1 81 ? 14.200 -3.462 -19.024 1.00 98.00 81 ALA A N 1
ATOM 658 C CA . ALA A 1 81 ? 13.907 -4.437 -20.073 1.00 98.00 81 ALA A CA 1
ATOM 659 C C . ALA A 1 81 ? 13.808 -3.785 -21.465 1.00 98.00 81 ALA A C 1
ATOM 661 O O . ALA A 1 81 ? 14.369 -4.308 -22.424 1.00 98.00 81 ALA A O 1
ATOM 662 N N . ASN A 1 82 ? 13.157 -2.622 -21.565 1.00 97.69 82 ASN A N 1
ATOM 663 C CA . ASN A 1 82 ? 13.054 -1.879 -22.823 1.00 97.69 82 ASN A CA 1
ATOM 664 C C . ASN A 1 82 ? 14.435 -1.429 -23.326 1.00 97.69 82 ASN A C 1
ATOM 666 O O . ASN A 1 82 ? 14.769 -1.628 -24.491 1.00 97.69 82 ASN A O 1
ATOM 670 N N . VAL A 1 83 ? 15.267 -0.866 -22.443 1.00 97.88 83 VAL A N 1
ATOM 671 C CA . VAL A 1 83 ? 16.623 -0.410 -22.796 1.00 97.88 83 VAL A CA 1
ATOM 672 C C . VAL A 1 83 ? 17.519 -1.582 -23.208 1.00 97.88 83 VAL A C 1
ATOM 674 O O . VAL A 1 83 ? 18.319 -1.467 -24.139 1.00 97.88 83 VAL A O 1
ATOM 677 N N . GLU A 1 84 ? 17.401 -2.725 -22.533 1.00 97.69 84 GLU A N 1
ATOM 678 C CA . GLU A 1 84 ? 18.117 -3.947 -22.903 1.00 97.69 84 GLU A CA 1
ATOM 679 C C . GLU A 1 84 ? 17.696 -4.446 -24.290 1.00 97.69 84 GLU A C 1
ATOM 681 O O . GLU A 1 84 ? 18.561 -4.782 -25.103 1.00 97.69 84 GLU A O 1
ATOM 686 N N . GLU A 1 85 ? 16.399 -4.433 -24.597 1.00 97.69 85 GLU A N 1
ATOM 687 C CA . GLU A 1 85 ? 15.875 -4.800 -25.913 1.00 97.69 85 GLU A CA 1
ATOM 688 C C . GLU A 1 85 ? 16.385 -3.862 -27.016 1.00 97.69 85 GLU A C 1
ATOM 690 O O . GLU A 1 85 ? 16.927 -4.331 -28.021 1.00 97.69 85 GLU A O 1
ATOM 695 N N . GLU A 1 86 ? 16.298 -2.545 -26.812 1.00 96.94 86 GLU A N 1
ATOM 696 C CA . GLU A 1 86 ? 16.822 -1.539 -27.744 1.00 96.94 86 GLU A CA 1
ATOM 697 C C . GLU A 1 86 ? 18.316 -1.750 -28.012 1.00 96.94 86 GLU A C 1
ATOM 699 O O . GLU A 1 86 ? 18.768 -1.752 -29.163 1.00 96.94 86 GLU A O 1
ATOM 704 N N . ARG A 1 87 ? 19.097 -2.005 -26.956 1.00 97.50 87 ARG A N 1
ATOM 705 C CA . ARG A 1 87 ? 20.529 -2.287 -27.079 1.00 97.50 87 ARG A CA 1
ATOM 706 C C . ARG A 1 87 ? 20.792 -3.554 -27.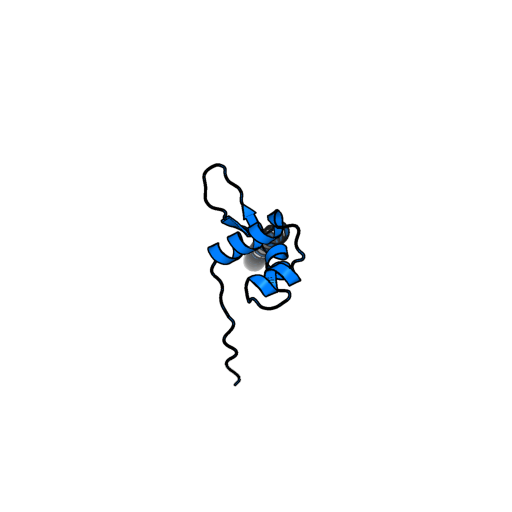889 1.00 97.50 87 ARG A C 1
ATOM 708 O O . ARG A 1 87 ? 21.715 -3.569 -28.707 1.00 97.50 87 ARG A O 1
ATOM 715 N N . GLU A 1 88 ? 20.026 -4.617 -27.673 1.00 97.31 88 GLU A N 1
ATOM 716 C CA . GLU A 1 88 ? 20.173 -5.859 -28.435 1.00 97.31 88 GLU A CA 1
ATOM 717 C C . GLU A 1 88 ? 19.789 -5.682 -29.908 1.00 97.31 88 GLU A C 1
ATOM 719 O O . GLU A 1 88 ? 20.473 -6.214 -30.788 1.00 97.31 88 GLU A O 1
ATOM 724 N N . ILE A 1 89 ? 18.759 -4.887 -30.207 1.00 96.56 89 ILE A N 1
ATOM 725 C CA . ILE A 1 89 ? 18.407 -4.518 -31.584 1.00 96.56 89 ILE A CA 1
ATOM 726 C C . ILE A 1 89 ? 19.573 -3.771 -32.242 1.00 96.56 89 ILE A C 1
ATOM 728 O O . ILE A 1 89 ? 20.027 -4.174 -33.315 1.00 96.56 89 ILE A O 1
ATOM 732 N N . LEU A 1 90 ? 20.121 -2.744 -31.586 1.00 95.75 90 LEU A N 1
ATOM 733 C CA . LEU A 1 90 ? 21.239 -1.962 -32.126 1.00 95.75 90 LEU A CA 1
ATOM 734 C C . LEU A 1 90 ? 22.479 -2.824 -32.388 1.00 95.75 90 LEU A C 1
ATOM 736 O O . LEU A 1 90 ? 23.087 -2.723 -33.454 1.00 95.75 90 LEU A O 1
ATOM 740 N N . LYS A 1 91 ? 22.831 -3.731 -31.471 1.00 95.12 91 LYS A N 1
ATOM 741 C CA . LYS A 1 91 ? 23.931 -4.683 -31.691 1.00 95.12 91 LYS A CA 1
ATOM 742 C C . LYS A 1 91 ? 23.697 -5.578 -32.903 1.00 95.12 91 LYS A C 1
ATOM 744 O O . LYS A 1 91 ? 24.618 -5.789 -33.690 1.00 95.12 91 LYS A O 1
ATOM 749 N N . LYS A 1 92 ? 22.486 -6.124 -33.057 1.00 94.06 92 LYS A N 1
ATOM 750 C CA . LYS A 1 92 ? 22.133 -6.964 -34.213 1.00 94.06 92 LYS A CA 1
ATOM 751 C C . LYS A 1 92 ? 22.288 -6.184 -35.515 1.00 94.06 92 LYS A C 1
ATOM 753 O O . LYS A 1 92 ? 22.881 -6.700 -36.458 1.00 94.06 92 LYS A O 1
ATOM 758 N N . VAL A 1 93 ? 21.820 -4.938 -35.540 1.00 95.00 93 VAL A N 1
ATOM 759 C CA . VAL A 1 93 ? 21.940 -4.038 -36.692 1.00 95.00 93 VAL A CA 1
ATOM 760 C C . VAL A 1 93 ? 23.410 -3.776 -37.040 1.00 95.00 93 VAL A C 1
ATOM 762 O O . VAL A 1 93 ? 23.807 -3.993 -38.184 1.00 95.00 93 VAL A O 1
ATOM 765 N N . LEU A 1 94 ? 24.245 -3.402 -36.064 1.00 94.50 94 LEU A N 1
ATOM 766 C CA . LEU A 1 94 ? 25.683 -3.181 -36.278 1.00 94.50 94 LEU A CA 1
ATOM 767 C C . LEU A 1 94 ? 26.393 -4.432 -36.809 1.00 94.50 94 LEU A C 1
ATOM 769 O O . LEU A 1 94 ? 27.149 -4.347 -37.773 1.00 94.50 94 LEU A O 1
ATOM 773 N N . ASN A 1 95 ? 26.104 -5.603 -36.237 1.00 92.44 95 ASN A N 1
ATOM 774 C CA . ASN A 1 95 ? 26.678 -6.870 -36.693 1.00 92.44 95 ASN A CA 1
ATOM 775 C C . ASN A 1 95 ? 26.316 -7.192 -38.152 1.00 92.44 95 ASN A C 1
ATOM 777 O O . ASN A 1 95 ? 27.146 -7.738 -38.879 1.00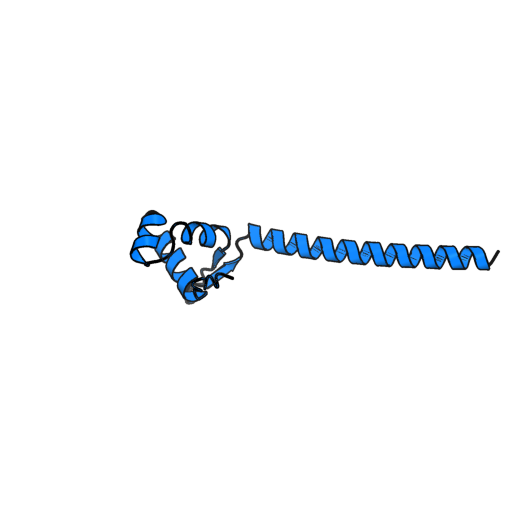 92.44 95 ASN A O 1
ATOM 781 N N . ILE A 1 96 ? 25.095 -6.866 -38.588 1.00 89.94 96 ILE A N 1
ATOM 782 C CA . ILE A 1 96 ? 24.676 -7.029 -39.986 1.00 89.94 96 ILE A CA 1
ATOM 783 C C . ILE A 1 96 ? 25.466 -6.078 -40.890 1.00 89.94 96 ILE A C 1
ATOM 785 O O . ILE A 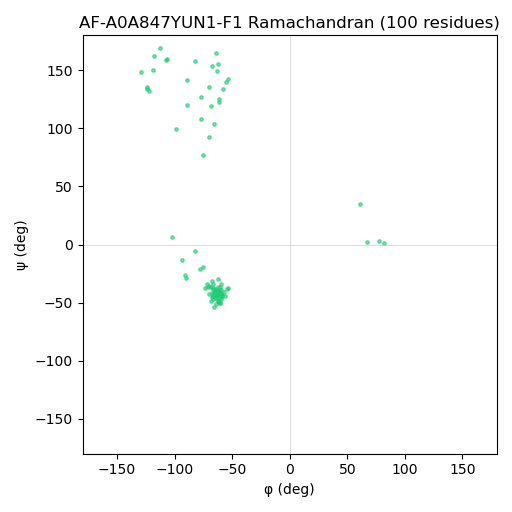1 96 ? 25.987 -6.515 -41.916 1.00 89.94 96 ILE A O 1
ATOM 789 N N . PHE A 1 97 ? 25.593 -4.803 -40.508 1.00 88.44 97 PHE A N 1
ATOM 790 C CA . PHE A 1 97 ? 26.326 -3.816 -41.303 1.00 88.44 97 PHE A CA 1
AT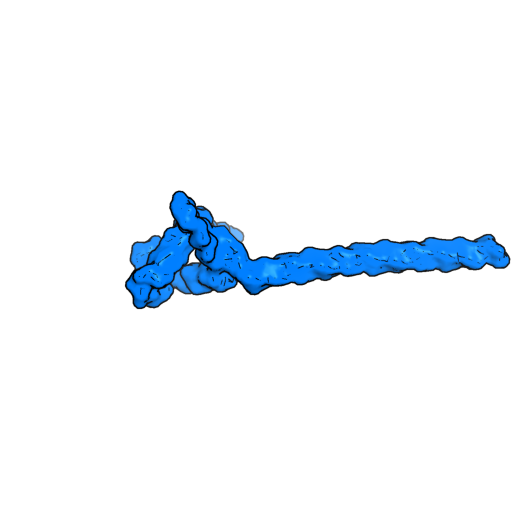OM 791 C C . PHE A 1 97 ? 27.820 -4.145 -41.414 1.00 88.44 97 PHE A C 1
ATOM 793 O O . PHE A 1 97 ? 28.343 -4.176 -42.525 1.00 88.44 97 PHE A O 1
ATOM 800 N N . SER A 1 98 ? 28.494 -4.497 -40.315 1.00 87.06 98 SER A N 1
ATOM 801 C CA . SER A 1 98 ? 29.919 -4.861 -40.343 1.00 87.06 98 SER A CA 1
ATOM 802 C C . SER A 1 98 ? 30.224 -6.099 -41.193 1.00 87.06 98 SER A C 1
ATOM 804 O O . SER A 1 98 ? 31.307 -6.182 -41.758 1.00 87.06 98 SER A O 1
ATOM 806 N N . ARG A 1 99 ? 29.289 -7.051 -41.327 1.00 77.56 99 ARG A N 1
ATOM 807 C CA 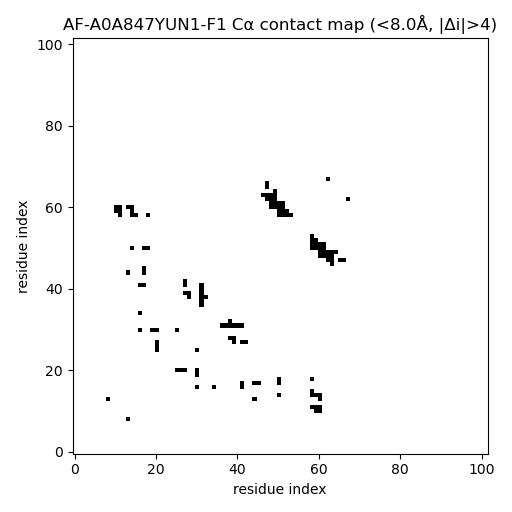. ARG A 1 99 ? 29.461 -8.228 -42.204 1.00 77.56 99 ARG A CA 1
ATOM 808 C C . ARG A 1 99 ? 29.247 -7.930 -43.687 1.00 77.56 99 ARG A C 1
ATOM 810 O O . ARG A 1 99 ? 29.684 -8.717 -44.514 1.00 77.56 99 ARG A O 1
ATOM 817 N N . LYS A 1 100 ? 28.533 -6.852 -44.023 1.00 66.31 100 LYS A N 1
ATOM 818 C CA . LYS A 1 100 ? 28.173 -6.501 -45.407 1.00 66.31 100 LYS A CA 1
ATOM 819 C C . LYS A 1 100 ? 29.174 -5.540 -46.064 1.00 66.31 100 LYS A C 1
ATOM 821 O O . LYS A 1 100 ? 29.098 -5.333 -47.269 1.00 66.31 100 LYS A O 1
ATOM 826 N N . SER A 1 101 ? 30.059 -4.935 -45.272 1.00 61.47 101 SER A N 1
ATOM 827 C CA . SER A 1 101 ? 31.093 -3.986 -45.713 1.00 61.47 101 SER A CA 1
ATOM 828 C C . SER A 1 101 ? 32.502 -4.593 -45.800 1.00 61.47 101 SER A C 1
ATOM 830 O O . SER A 1 101 ? 33.454 -3.845 -46.015 1.00 61.47 101 SER A O 1
ATOM 832 N N . GLY A 1 102 ? 32.634 -5.908 -45.602 1.00 52.84 102 GLY A N 1
ATOM 833 C CA . GLY A 1 102 ? 33.870 -6.676 -45.787 1.00 52.84 102 GLY A CA 1
ATOM 834 C C . GLY A 1 102 ? 33.799 -7.600 -46.991 1.00 52.84 102 GLY A C 1
ATOM 835 O O . GLY A 1 102 ? 32.669 -7.859 -47.464 1.00 52.84 102 GLY A O 1
#

Mean predicted aligned error: 6.89 Å